Protein AF-A0A936MMZ6-F1 (afdb_monomer)

Sequence (137 aa):
MPAIDISRLVDTSTFDAEGRPGLTYRRIYGARVPLEWFVRRFLAPRDGLPWALGHCIDLPAFVNATPTFAQLAQWRAAFDAEGSRTEYVTRVSSTLTLGEDERLRYAPNVTLGRTGTFPLLVTIDKAGDILAQFPIL

Nearest PDB structures (foldseek):
  7aeb-assembly1_S  TM=6.535E-01  e=2.363E-01  Algoriphagus machipongonensis
  6u5b-assembly1_a  TM=5.988E-01  e=1.731E-01  Pseudomonas aeruginosa PAO1
  7b5h-assembly1_AI  TM=6.614E-01  e=5.308E-01  Nostoc sp. PCC 7120 = FACHB-418
  1vkd-assembly1_A  TM=5.201E-01  e=9.295E-01  Thermotoga maritima MSB8
  6y2q-assembly1_B  TM=4.389E-01  e=1.962E+00  Escherichia coli K-12

Radius of gyration: 14.59 Å; Cα contacts (8 Å, |Δi|>4): 252; chains: 1; bounding box: 41×30×32 Å

Structure (mmCIF, N/CA/C/O backbone):
data_AF-A0A936MMZ6-F1
#
_entry.id   AF-A0A936MMZ6-F1
#
loop_
_atom_site.group_PDB
_atom_site.id
_atom_site.type_symbol
_atom_site.label_atom_id
_atom_site.label_alt_id
_atom_site.label_comp_id
_atom_site.label_asym_id
_atom_site.label_entity_id
_atom_site.label_seq_id
_atom_site.pdbx_PDB_ins_code
_atom_site.Cartn_x
_atom_site.Cartn_y
_atom_site.Cartn_z
_atom_site.occupancy
_atom_site.B_iso_or_equiv
_atom_site.auth_seq_id
_atom_site.auth_comp_id
_atom_site.auth_asym_id
_atom_site.auth_atom_id
_atom_site.pdbx_PDB_model_num
ATOM 1 N N . MET A 1 1 ? -22.479 14.590 9.560 1.00 43.09 1 MET A N 1
ATOM 2 C CA . MET A 1 1 ? -22.325 13.119 9.585 1.00 43.09 1 MET A CA 1
ATOM 3 C C . MET A 1 1 ? -21.742 12.729 10.934 1.00 43.09 1 MET A C 1
ATOM 5 O O . MET A 1 1 ? -20.826 13.427 11.363 1.00 43.09 1 MET A O 1
ATOM 9 N N . PRO A 1 2 ? -22.284 11.721 11.641 1.00 47.62 2 PRO A N 1
ATOM 10 C CA . PRO A 1 2 ? -21.678 11.245 12.883 1.00 47.62 2 PRO A CA 1
ATOM 11 C C . PRO A 1 2 ? -20.238 10.793 12.610 1.00 47.62 2 PRO A C 1
ATOM 13 O O . PRO A 1 2 ? -19.941 10.283 11.529 1.00 47.62 2 PRO A O 1
ATOM 16 N N . ALA A 1 3 ? -19.336 11.028 13.562 1.00 60.31 3 ALA A N 1
ATOM 17 C CA . ALA A 1 3 ? -17.966 10.540 13.467 1.00 60.31 3 ALA A CA 1
ATOM 18 C C . ALA A 1 3 ? -18.003 9.006 13.444 1.00 60.31 3 ALA A C 1
ATOM 20 O O . ALA A 1 3 ? -18.489 8.395 14.395 1.00 60.31 3 ALA A O 1
ATOM 21 N N . ILE A 1 4 ? -17.553 8.396 12.346 1.00 67.94 4 ILE A N 1
ATOM 22 C CA . ILE A 1 4 ? -17.526 6.938 12.235 1.00 67.94 4 ILE A CA 1
ATOM 23 C C . ILE A 1 4 ? -16.390 6.405 13.110 1.00 67.94 4 ILE A C 1
ATOM 25 O O . ILE A 1 4 ? -15.251 6.869 13.025 1.00 67.94 4 ILE A O 1
ATOM 29 N N . ASP A 1 5 ? -16.726 5.452 13.975 1.00 82.88 5 ASP A N 1
ATOM 30 C CA . ASP A 1 5 ? -15.817 4.859 14.948 1.00 82.88 5 ASP A CA 1
ATOM 31 C C . ASP A 1 5 ? -15.048 3.681 14.328 1.00 82.88 5 ASP A C 1
ATOM 33 O O . A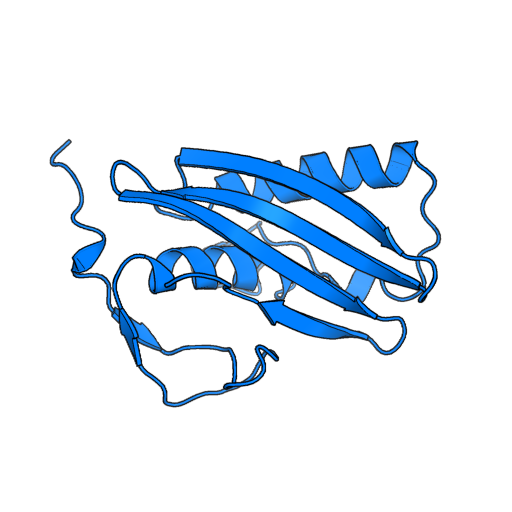SP A 1 5 ? -15.488 2.531 14.376 1.00 82.88 5 ASP A O 1
ATOM 37 N N . ILE A 1 6 ? -13.878 3.982 13.750 1.00 88.62 6 ILE A N 1
ATOM 38 C CA . ILE A 1 6 ? -12.965 2.991 13.149 1.00 88.62 6 ILE A CA 1
ATOM 39 C C . ILE A 1 6 ? -12.573 1.898 14.155 1.00 88.62 6 ILE A C 1
ATOM 41 O O . ILE A 1 6 ? -12.303 0.775 13.740 1.00 88.62 6 ILE A O 1
ATOM 45 N N . SER A 1 7 ? -12.585 2.170 15.469 1.00 86.06 7 SER A N 1
ATOM 46 C CA . SER A 1 7 ? -12.172 1.195 16.495 1.00 86.06 7 SER A CA 1
ATOM 47 C C . SER A 1 7 ? -13.062 -0.051 16.559 1.00 86.06 7 SER A C 1
ATOM 49 O O . SER A 1 7 ? -12.629 -1.089 17.054 1.00 86.06 7 SER A O 1
ATOM 51 N N . ARG A 1 8 ? -14.285 0.030 16.020 1.00 89.19 8 ARG A N 1
ATOM 52 C CA . ARG A 1 8 ? -15.261 -1.069 16.006 1.00 89.19 8 ARG A CA 1
ATOM 53 C C . ARG A 1 8 ? -15.207 -1.928 14.750 1.00 89.19 8 ARG A C 1
ATOM 55 O O . ARG A 1 8 ? -15.928 -2.922 14.679 1.00 89.19 8 ARG A O 1
ATOM 62 N N . LEU A 1 9 ? -14.405 -1.547 13.756 1.00 93.44 9 LEU A N 1
ATOM 63 C CA . LEU A 1 9 ? -14.273 -2.334 12.537 1.00 93.44 9 LEU A CA 1
ATOM 64 C C . LEU A 1 9 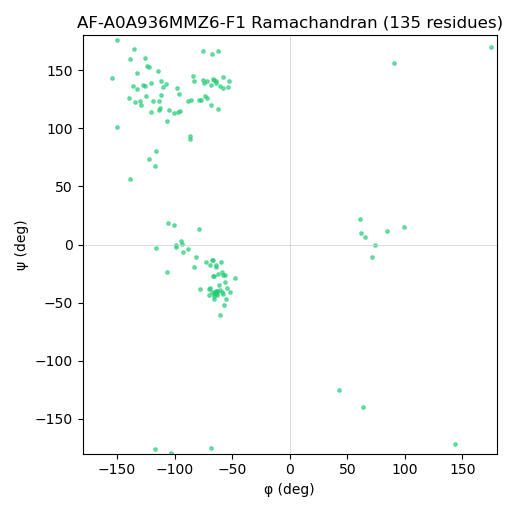? -13.659 -3.695 12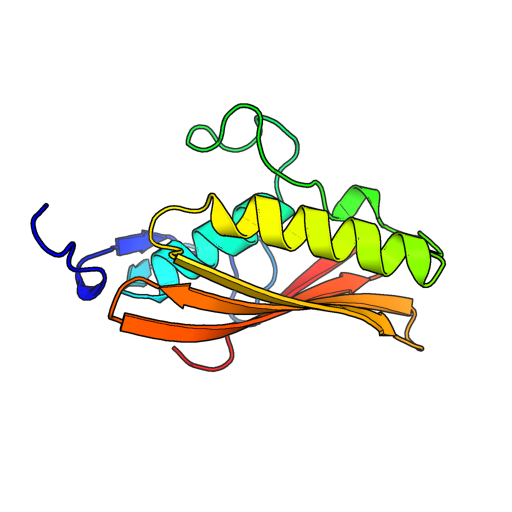.862 1.00 93.44 9 LEU A C 1
ATOM 66 O O . LEU A 1 9 ? -12.715 -3.794 13.648 1.00 93.44 9 LEU A O 1
ATOM 70 N N . VAL A 1 10 ? -14.199 -4.730 12.226 1.00 94.94 10 VAL A N 1
ATOM 71 C CA . VAL A 1 10 ? -13.701 -6.101 12.284 1.00 94.94 10 VAL A CA 1
ATOM 72 C C . VAL A 1 10 ? -13.713 -6.682 10.879 1.00 94.94 10 VAL A C 1
ATOM 74 O O . VAL A 1 10 ? -14.680 -6.508 10.141 1.00 94.94 10 VAL A O 1
ATOM 77 N N . ASP A 1 11 ? -12.638 -7.372 10.519 1.00 94.25 11 ASP A N 1
ATOM 78 C CA . ASP A 1 11 ? -12.535 -8.119 9.267 1.00 94.25 11 ASP A CA 1
ATOM 79 C C . ASP A 1 11 ? -11.604 -9.330 9.461 1.00 94.25 11 ASP A C 1
ATOM 81 O O . ASP A 1 11 ? -11.021 -9.532 10.532 1.00 94.25 11 ASP A O 1
ATOM 85 N N . THR A 1 12 ? -11.475 -10.161 8.435 1.00 93.81 12 THR A N 1
ATOM 86 C CA . THR A 1 12 ? -10.498 -11.248 8.362 1.00 93.81 12 THR A CA 1
ATOM 87 C C . THR A 1 12 ? -9.290 -10.785 7.558 1.00 93.81 12 THR A C 1
ATOM 89 O O . THR A 1 12 ? -9.449 -10.175 6.502 1.00 93.81 12 THR A O 1
ATOM 92 N N . SER A 1 13 ? -8.085 -11.060 8.057 1.00 93.81 13 SER A N 1
ATOM 93 C CA . SER A 1 13 ? -6.843 -10.712 7.371 1.00 93.81 13 SER A CA 1
ATOM 94 C C . SER A 1 13 ? -6.703 -11.496 6.069 1.00 93.81 13 SER A C 1
ATOM 96 O O . SER A 1 13 ? -7.000 -12.692 6.009 1.00 93.81 13 SER A O 1
ATOM 98 N N . THR A 1 14 ? -6.183 -10.837 5.042 1.00 92.12 14 THR A N 1
ATOM 99 C CA . THR A 1 14 ? -5.739 -11.495 3.801 1.00 92.12 14 THR A CA 1
ATOM 100 C C . THR A 1 14 ? -4.218 -11.558 3.705 1.00 92.12 14 THR A C 1
ATOM 102 O O . THR A 1 14 ? -3.681 -11.701 2.611 1.00 92.12 14 THR A O 1
ATOM 105 N N . PHE A 1 15 ? -3.524 -11.386 4.831 1.00 93.62 15 PHE A N 1
ATOM 106 C CA . PHE A 1 15 ? -2.070 -11.416 4.928 1.00 93.62 15 PHE A CA 1
ATOM 107 C C . PHE A 1 15 ? -1.620 -12.299 6.087 1.00 93.62 15 PHE A C 1
ATOM 109 O O . PHE A 1 15 ? -2.164 -12.193 7.196 1.00 93.62 15 PHE A O 1
ATOM 116 N N . ASP A 1 16 ? -0.638 -13.161 5.828 1.00 91.12 16 ASP A N 1
ATOM 117 C CA . ASP A 1 16 ? -0.008 -14.000 6.851 1.00 91.12 16 ASP A CA 1
ATOM 118 C C . ASP A 1 16 ? 0.819 -13.173 7.861 1.00 91.12 16 ASP A C 1
ATOM 120 O O . ASP A 1 16 ? 0.772 -11.938 7.884 1.00 91.12 16 ASP A O 1
ATOM 124 N N . ALA A 1 17 ? 1.521 -13.849 8.776 1.00 87.44 17 ALA A N 1
ATOM 125 C CA . ALA A 1 17 ? 2.308 -13.173 9.810 1.00 87.44 17 ALA A CA 1
ATOM 126 C C . ALA A 1 17 ? 3.499 -12.399 9.221 1.00 87.44 17 ALA A C 1
ATOM 128 O O . ALA A 1 17 ? 3.926 -11.395 9.793 1.00 87.44 17 ALA A O 1
ATOM 129 N N . GLU A 1 18 ? 3.991 -12.842 8.070 1.00 89.00 18 GLU A N 1
ATOM 130 C CA . GLU A 1 18 ? 5.095 -12.256 7.327 1.00 89.00 18 GLU A CA 1
ATOM 131 C C . GLU A 1 18 ? 4.630 -11.089 6.442 1.00 89.00 18 GLU A C 1
ATOM 133 O O . GLU A 1 18 ? 5.443 -10.243 6.077 1.00 89.00 18 GLU A O 1
ATOM 138 N N . GLY A 1 19 ? 3.331 -10.999 6.140 1.00 89.62 19 GLY A N 1
ATOM 139 C CA . GLY A 1 19 ? 2.731 -9.949 5.320 1.00 89.62 19 GLY A CA 1
ATOM 140 C C . GLY A 1 19 ? 2.491 -10.352 3.865 1.00 89.62 19 GLY A C 1
ATOM 141 O O . GLY A 1 19 ? 2.279 -9.483 3.020 1.00 89.62 19 GLY A O 1
ATOM 142 N N . ARG A 1 20 ? 2.541 -11.644 3.537 1.00 93.25 20 ARG A N 1
ATOM 143 C CA . ARG A 1 20 ? 2.275 -12.152 2.187 1.00 93.25 20 ARG A CA 1
ATOM 144 C C . ARG A 1 20 ? 0.771 -12.317 1.971 1.00 93.25 20 ARG A C 1
ATOM 146 O O . ARG A 1 20 ? 0.083 -12.760 2.895 1.00 93.25 20 ARG A O 1
ATOM 153 N N . PRO A 1 21 ? 0.239 -11.986 0.781 1.00 92.00 21 PRO A N 1
ATOM 154 C CA . PRO A 1 21 ? -1.171 -12.190 0.477 1.00 92.00 21 PRO A CA 1
ATOM 155 C C . PRO A 1 21 ? -1.562 -13.670 0.559 1.00 92.00 21 PRO A C 1
ATOM 157 O O . PRO A 1 21 ? -0.861 -14.536 0.039 1.00 92.00 21 PRO A O 1
ATOM 160 N N . GLY A 1 22 ? -2.708 -13.967 1.165 1.00 87.12 22 GLY A N 1
ATOM 161 C CA . GLY A 1 22 ? -3.212 -15.330 1.272 1.00 87.12 22 GLY A CA 1
ATOM 162 C C . GLY A 1 22 ? -4.480 -15.443 2.108 1.00 87.12 22 GLY A C 1
ATOM 163 O O . GLY A 1 22 ? -4.901 -14.504 2.786 1.00 87.12 22 GLY A O 1
ATOM 164 N N . LEU A 1 23 ? -5.106 -16.620 2.066 1.00 78.81 23 LEU A N 1
ATOM 165 C CA . LEU A 1 23 ? -6.208 -16.936 2.967 1.00 78.81 23 LEU A CA 1
ATOM 166 C C . LEU A 1 23 ? -5.666 -17.058 4.387 1.00 78.81 23 LEU A C 1
ATOM 168 O O . LEU A 1 23 ? -4.842 -17.927 4.673 1.00 78.81 23 LEU A O 1
ATOM 172 N N . THR A 1 24 ? -6.167 -16.219 5.287 1.00 83.75 24 THR A N 1
ATOM 173 C CA . THR A 1 24 ? -5.897 -16.367 6.714 1.00 83.75 24 THR A CA 1
ATOM 174 C C . THR A 1 24 ? -7.204 -16.458 7.483 1.00 83.75 24 THR A C 1
ATOM 176 O O . THR A 1 24 ? -8.228 -15.933 7.061 1.00 83.75 24 THR A O 1
ATOM 179 N N . TYR A 1 25 ? -7.170 -17.116 8.637 1.00 85.69 25 TYR A N 1
ATOM 180 C CA . TYR A 1 25 ? -8.298 -17.169 9.571 1.00 85.69 25 TYR A CA 1
ATOM 181 C C . TYR A 1 25 ? -8.116 -16.179 10.731 1.00 85.69 25 TYR A C 1
ATOM 183 O O . TYR A 1 25 ? -8.745 -16.303 11.783 1.00 85.69 25 TYR A O 1
ATOM 191 N N . ARG A 1 26 ? -7.214 -15.202 10.568 1.00 91.69 26 ARG A N 1
ATOM 192 C CA . ARG A 1 26 ? -6.881 -14.223 11.601 1.00 91.69 26 ARG A CA 1
ATOM 193 C C . ARG A 1 26 ? -7.857 -13.057 11.528 1.00 91.69 26 ARG A C 1
ATOM 195 O O . ARG A 1 26 ? -7.954 -12.395 10.502 1.00 91.69 26 ARG A O 1
ATOM 202 N N . ARG A 1 27 ? -8.529 -12.755 12.637 1.00 94.56 27 ARG A N 1
ATOM 203 C CA . ARG A 1 27 ? -9.315 -11.521 12.750 1.00 94.56 27 ARG A CA 1
ATOM 204 C C . ARG A 1 27 ? -8.414 -10.308 12.945 1.00 94.56 27 ARG A C 1
ATOM 206 O O . ARG A 1 27 ? -7.429 -10.367 13.683 1.00 94.56 27 ARG A O 1
ATOM 213 N N . ILE A 1 28 ? -8.805 -9.214 12.313 1.00 94.19 28 ILE A N 1
ATOM 214 C CA . ILE A 1 28 ? -8.202 -7.891 12.435 1.00 94.19 28 ILE A CA 1
ATOM 215 C C . ILE A 1 28 ? -9.256 -6.892 12.896 1.00 94.19 28 ILE A C 1
ATOM 217 O O . ILE A 1 28 ? -10.450 -7.079 12.660 1.00 94.19 28 ILE A O 1
ATOM 221 N N . TYR A 1 29 ? -8.800 -5.840 13.568 1.00 93.81 29 TYR A N 1
ATOM 222 C CA . TYR A 1 29 ? -9.669 -4.877 14.231 1.00 93.81 29 TYR A CA 1
ATOM 223 C C . TYR A 1 29 ? -9.168 -3.452 14.029 1.00 93.81 29 TYR A C 1
ATOM 225 O O . TYR A 1 29 ? -7.981 -3.223 13.772 1.00 93.81 29 TYR A O 1
ATOM 233 N N . GLY A 1 30 ? -10.062 -2.484 14.205 1.00 93.62 30 GLY A N 1
ATOM 234 C CA . GLY A 1 30 ? -9.678 -1.082 14.273 1.00 93.62 30 GLY A CA 1
ATOM 235 C C . GLY A 1 30 ? -9.067 -0.569 12.968 1.00 93.62 30 GLY A C 1
ATOM 236 O O . GLY A 1 30 ? -9.486 -0.937 11.871 1.00 93.62 30 GLY A O 1
ATOM 237 N N . ALA A 1 31 ? -8.021 0.253 13.094 1.00 93.94 31 ALA A N 1
ATOM 238 C CA . ALA A 1 31 ? -7.298 0.845 11.966 1.00 93.94 31 ALA A CA 1
ATOM 239 C C . ALA A 1 31 ? -6.698 -0.192 11.001 1.00 93.94 31 ALA A C 1
ATOM 241 O O . ALA A 1 31 ? -6.508 0.111 9.825 1.00 93.94 31 ALA A O 1
ATOM 242 N N . ARG A 1 32 ? -6.450 -1.429 11.453 1.00 94.25 32 ARG A N 1
ATOM 243 C CA . ARG A 1 32 ? -5.931 -2.495 10.590 1.00 94.25 32 ARG A CA 1
ATOM 244 C C . ARG A 1 32 ? -6.870 -2.828 9.433 1.00 94.25 32 ARG A C 1
ATOM 246 O O . ARG A 1 32 ? -6.390 -3.130 8.347 1.00 94.25 32 ARG A O 1
ATOM 253 N N . VAL A 1 33 ? -8.181 -2.748 9.655 1.00 94.88 33 VAL A N 1
ATOM 254 C CA . VAL A 1 33 ? -9.203 -3.093 8.658 1.00 94.88 33 VAL A CA 1
ATOM 255 C C . VAL A 1 33 ? -9.095 -2.220 7.397 1.00 94.88 33 VAL A C 1
ATOM 257 O O . VAL A 1 33 ? -8.798 -2.764 6.333 1.00 94.88 33 VAL A O 1
ATOM 260 N N . PRO A 1 34 ? -9.228 -0.880 7.472 1.00 94.75 34 PRO A N 1
ATOM 261 C CA . PRO A 1 34 ? -9.105 -0.031 6.289 1.00 94.75 34 PRO A CA 1
ATOM 262 C C . PRO A 1 34 ? -7.698 -0.039 5.682 1.00 94.75 34 PRO A C 1
ATOM 264 O O . PRO A 1 34 ? -7.563 0.152 4.477 1.00 94.75 34 PRO A O 1
ATOM 267 N N . LEU A 1 35 ? -6.645 -0.292 6.469 1.00 95.75 35 LEU A N 1
ATOM 268 C CA . LEU A 1 35 ? -5.289 -0.421 5.925 1.00 95.75 35 LEU A CA 1
ATOM 269 C C . LEU A 1 35 ? -5.136 -1.687 5.082 1.00 95.75 35 LEU A C 1
ATOM 271 O O . LEU A 1 35 ? -4.484 -1.652 4.044 1.00 95.75 35 LEU A O 1
ATOM 275 N N . GLU A 1 36 ? -5.757 -2.800 5.465 1.00 95.69 36 GLU A N 1
ATOM 276 C CA . GLU A 1 36 ? -5.775 -3.979 4.600 1.00 95.69 36 GLU A CA 1
ATOM 277 C C . GLU A 1 36 ? -6.652 -3.787 3.371 1.00 95.69 36 GLU A C 1
ATOM 279 O O . GLU A 1 36 ? -6.251 -4.199 2.286 1.00 95.69 36 GLU A O 1
ATOM 284 N N . TRP A 1 37 ? -7.804 -3.124 3.493 1.00 95.31 37 TRP A N 1
ATOM 285 C CA . TRP A 1 37 ? -8.611 -2.763 2.324 1.00 95.31 37 TRP A CA 1
ATOM 286 C C . TRP A 1 37 ? -7.822 -1.890 1.347 1.00 95.31 37 TRP A C 1
ATOM 288 O O . TRP A 1 37 ? -7.865 -2.125 0.140 1.00 95.31 37 TRP A O 1
ATOM 298 N N . PHE A 1 38 ? -7.038 -0.945 1.869 1.00 96.19 38 PHE A N 1
ATOM 299 C CA . PHE A 1 38 ? -6.121 -0.133 1.080 1.00 96.19 38 PHE A CA 1
ATOM 300 C C . PHE A 1 38 ? -5.139 -1.023 0.317 1.00 96.19 38 PHE A C 1
ATOM 302 O O . PHE A 1 38 ? -5.051 -0.914 -0.901 1.00 96.19 38 PHE A O 1
ATOM 309 N N . VAL A 1 39 ? -4.452 -1.951 0.994 1.00 96.25 39 VAL A N 1
ATOM 310 C CA . VAL A 1 39 ? -3.470 -2.819 0.327 1.00 96.25 39 VAL A CA 1
ATOM 311 C C . VAL A 1 39 ? -4.135 -3.748 -0.697 1.00 96.25 39 VAL A C 1
ATOM 313 O O . VAL A 1 39 ? -3.616 -3.892 -1.800 1.00 96.25 39 VAL A O 1
ATOM 316 N N . ARG A 1 40 ? -5.304 -4.331 -0.395 1.00 94.50 40 ARG A N 1
ATOM 317 C CA . ARG A 1 40 ? -6.034 -5.247 -1.299 1.00 94.50 40 ARG A CA 1
ATOM 318 C C . ARG A 1 40 ? -6.330 -4.624 -2.664 1.00 94.50 40 ARG A C 1
ATOM 320 O O . ARG A 1 40 ? -6.299 -5.334 -3.664 1.00 94.50 40 ARG A O 1
ATOM 327 N N . ARG A 1 41 ? -6.548 -3.306 -2.730 1.00 95.06 41 ARG A N 1
ATOM 328 C CA . ARG A 1 41 ? -6.757 -2.576 -3.994 1.00 95.06 41 ARG A CA 1
ATOM 329 C C . ARG A 1 41 ? -5.548 -2.600 -4.930 1.00 95.06 41 ARG A C 1
ATOM 331 O O . ARG A 1 41 ? -5.720 -2.335 -6.110 1.00 95.06 41 ARG A O 1
ATOM 338 N N . PHE A 1 42 ? -4.353 -2.927 -4.445 1.00 94.00 42 PHE A N 1
ATOM 339 C CA . PHE A 1 42 ? -3.150 -3.079 -5.273 1.00 94.00 42 PHE A CA 1
ATOM 340 C C . PHE A 1 42 ? -2.839 -4.546 -5.623 1.00 94.00 42 PHE A C 1
ATOM 342 O O . PHE A 1 42 ? -1.857 -4.830 -6.302 1.00 94.00 42 PHE A O 1
AT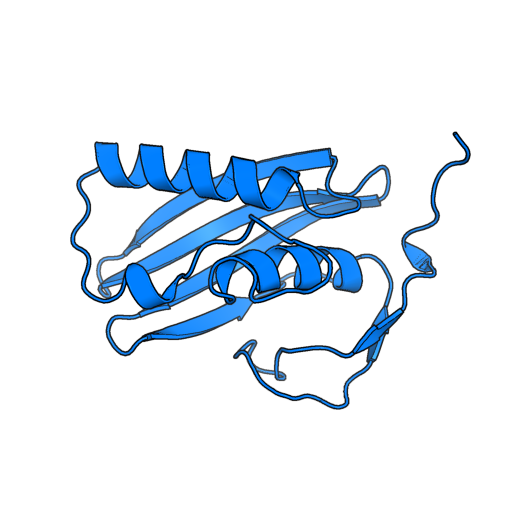OM 349 N N . LEU A 1 43 ? -3.640 -5.490 -5.123 1.00 89.81 43 LEU A N 1
ATOM 350 C CA . LEU A 1 43 ? -3.416 -6.936 -5.266 1.00 89.81 43 LEU A CA 1
ATOM 351 C C . LEU A 1 43 ? -4.507 -7.631 -6.069 1.00 89.81 43 LEU A C 1
ATOM 353 O O . LEU A 1 43 ? -4.452 -8.841 -6.271 1.00 89.81 43 LEU A O 1
ATOM 357 N N . ALA A 1 44 ? -5.524 -6.877 -6.465 1.00 89.12 44 ALA A N 1
ATOM 358 C CA . ALA A 1 44 ? -6.629 -7.378 -7.243 1.00 89.12 44 ALA A CA 1
ATOM 359 C C . ALA A 1 44 ? -6.574 -6.771 -8.647 1.00 89.12 44 ALA A C 1
ATOM 361 O O . ALA A 1 44 ? -6.310 -5.570 -8.786 1.00 89.12 44 ALA A O 1
ATOM 362 N N . PRO A 1 45 ? -6.883 -7.561 -9.687 1.00 88.94 45 PRO A N 1
ATOM 363 C CA . PRO A 1 45 ? -7.167 -6.992 -10.989 1.00 88.94 45 PRO A CA 1
ATOM 364 C C . PRO A 1 45 ? -8.399 -6.090 -10.901 1.00 88.94 45 PRO A C 1
ATOM 366 O O . PRO A 1 45 ? -9.174 -6.129 -9.936 1.00 88.94 45 PRO A O 1
ATOM 369 N N . ARG A 1 46 ? -8.606 -5.290 -11.947 1.00 88.75 46 ARG A N 1
ATOM 370 C CA . ARG A 1 46 ? -9.816 -4.481 -12.070 1.00 88.75 46 ARG A CA 1
ATOM 371 C C . ARG A 1 46 ? -11.061 -5.358 -11.923 1.00 88.75 46 ARG A C 1
ATOM 373 O O . ARG A 1 46 ? -11.102 -6.450 -12.480 1.00 88.75 46 ARG A O 1
ATOM 380 N N . ASP A 1 47 ? -12.038 -4.881 -11.152 1.00 89.44 47 ASP A N 1
ATOM 381 C CA . ASP A 1 47 ? -13.274 -5.612 -10.816 1.00 89.44 47 ASP A CA 1
ATOM 382 C C . ASP A 1 47 ? -13.074 -6.881 -9.957 1.00 89.44 47 ASP A C 1
ATOM 384 O O . ASP A 1 47 ? -14.037 -7.584 -9.659 1.00 89.44 47 ASP A O 1
ATOM 388 N N . GLY A 1 48 ? -11.852 -7.156 -9.482 1.00 87.44 48 GLY A N 1
ATOM 389 C CA . GLY A 1 48 ? -11.550 -8.306 -8.621 1.00 87.44 48 GLY A CA 1
ATOM 390 C C . GLY A 1 48 ? -12.064 -8.178 -7.182 1.00 87.44 48 GLY A C 1
ATOM 391 O O . GLY A 1 48 ? -12.132 -9.172 -6.461 1.00 87.44 48 GLY A O 1
ATOM 392 N N . LEU A 1 49 ? -12.447 -6.970 -6.753 1.00 89.38 49 LEU A N 1
ATOM 393 C CA . LEU A 1 49 ? -13.003 -6.699 -5.426 1.00 89.38 49 LEU A CA 1
ATOM 394 C C . LEU A 1 49 ? -14.470 -6.258 -5.554 1.00 89.38 49 LEU A C 1
ATOM 396 O O . LEU A 1 49 ? -14.726 -5.172 -6.079 1.00 89.38 49 LEU A O 1
ATOM 400 N N . PRO A 1 50 ? -15.443 -7.027 -5.022 1.00 87.94 50 PRO A N 1
ATOM 401 C CA . PRO A 1 50 ? -16.872 -6.708 -5.145 1.00 87.94 50 PRO A CA 1
ATOM 402 C C . PRO A 1 50 ? -17.277 -5.335 -4.587 1.00 87.94 50 PRO A C 1
ATOM 404 O O . PRO A 1 50 ? -18.263 -4.749 -5.021 1.00 87.94 50 PRO A O 1
ATOM 407 N N . TRP A 1 51 ? -16.516 -4.813 -3.626 1.00 84.56 51 TRP A N 1
ATOM 408 C CA . TRP A 1 51 ? -16.731 -3.509 -2.991 1.00 84.56 51 TRP A CA 1
ATOM 409 C C . TRP A 1 51 ? -15.933 -2.366 -3.650 1.00 84.56 51 TRP A C 1
ATOM 411 O O . TRP A 1 51 ? -16.025 -1.219 -3.219 1.00 84.56 51 TRP A O 1
ATOM 421 N N . ALA A 1 52 ? -15.156 -2.653 -4.699 1.00 87.50 52 ALA A N 1
ATOM 422 C CA . ALA A 1 52 ? -14.372 -1.685 -5.464 1.00 87.50 52 ALA A CA 1
ATOM 423 C C . ALA A 1 52 ? -14.457 -1.979 -6.976 1.00 87.50 52 ALA A C 1
ATOM 425 O O . ALA A 1 52 ? -13.447 -2.162 -7.655 1.00 87.50 52 ALA A O 1
ATOM 426 N N . LEU A 1 53 ? -15.680 -2.018 -7.512 1.00 87.12 53 LEU A N 1
ATOM 427 C CA . LEU A 1 53 ? -15.921 -2.206 -8.947 1.00 87.12 53 LEU A CA 1
ATOM 428 C C . LEU A 1 53 ? -15.354 -1.040 -9.770 1.00 87.12 53 LEU A C 1
ATOM 430 O O . LEU A 1 53 ? -15.439 0.121 -9.375 1.00 87.12 53 LEU A O 1
ATOM 434 N N . GLY A 1 54 ? -14.767 -1.349 -10.920 1.00 88.81 54 GLY A N 1
ATOM 435 C CA . GLY A 1 54 ? -14.104 -0.417 -11.828 1.00 88.81 54 GLY A CA 1
ATOM 436 C C . GLY A 1 54 ? -12.739 0.082 -11.349 1.00 88.81 54 GLY A C 1
ATOM 437 O O . GLY A 1 54 ? -12.100 0.843 -12.082 1.00 88.81 54 GLY A O 1
ATOM 438 N N . HIS A 1 55 ? -12.297 -0.355 -10.169 1.00 91.38 55 HIS A N 1
ATOM 439 C CA . HIS A 1 55 ? -11.119 0.102 -9.433 1.00 91.38 55 HIS A CA 1
ATOM 440 C C . HIS A 1 55 ? -10.084 -1.022 -9.267 1.00 91.38 55 HIS A C 1
ATOM 442 O O . HIS A 1 55 ? -10.307 -2.124 -9.762 1.00 91.38 55 HIS A O 1
ATOM 448 N N . CYS A 1 56 ? -9.002 -0.741 -8.535 1.00 93.81 56 CYS A N 1
ATOM 449 C CA . CYS A 1 56 ? -7.807 -1.563 -8.306 1.00 93.81 56 CYS A CA 1
ATOM 450 C C . CYS A 1 56 ? -6.659 -1.360 -9.311 1.00 93.81 56 CYS A C 1
ATOM 452 O O . CYS A 1 56 ? -6.840 -0.901 -10.440 1.00 93.81 56 CYS A O 1
ATOM 454 N N . ILE A 1 57 ? -5.456 -1.694 -8.850 1.00 92.94 57 ILE A N 1
ATOM 455 C CA . ILE A 1 57 ? -4.206 -1.742 -9.606 1.00 92.94 57 ILE A CA 1
ATOM 456 C C . ILE A 1 57 ? -3.641 -3.146 -9.426 1.00 92.94 57 ILE A C 1
ATOM 458 O O . ILE A 1 57 ? -3.478 -3.596 -8.302 1.00 92.94 57 ILE A O 1
ATOM 462 N N . ASP A 1 58 ? -3.311 -3.820 -10.521 1.00 91.12 58 ASP A N 1
ATOM 463 C CA . ASP A 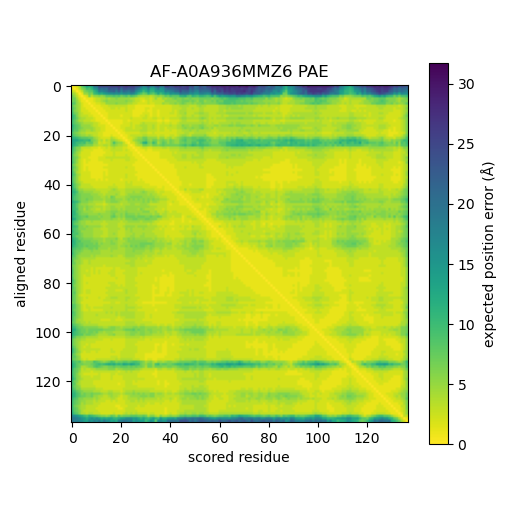1 58 ? -2.712 -5.152 -10.483 1.00 91.12 58 ASP A CA 1
ATOM 464 C C . ASP A 1 58 ? -1.186 -5.025 -10.356 1.00 91.12 58 ASP A C 1
ATOM 466 O O . ASP A 1 58 ? -0.494 -4.839 -11.357 1.00 91.12 58 ASP A O 1
ATOM 470 N N . LEU A 1 59 ? -0.643 -5.044 -9.130 1.00 89.75 59 LEU A N 1
ATOM 471 C CA . LEU A 1 59 ? 0.810 -4.972 -8.903 1.00 89.75 59 LEU A CA 1
ATOM 472 C C . LEU A 1 59 ? 1.620 -6.004 -9.711 1.00 89.75 59 LEU A C 1
ATOM 474 O O . LEU A 1 59 ? 2.657 -5.618 -10.256 1.00 89.75 59 LEU A O 1
ATOM 478 N N . PRO A 1 60 ? 1.175 -7.267 -9.853 1.00 89.56 60 PRO A N 1
ATOM 479 C CA . PRO A 1 60 ? 1.774 -8.231 -10.773 1.00 89.56 60 PRO A CA 1
ATOM 480 C C . PRO A 1 60 ? 2.033 -7.716 -12.199 1.00 89.56 60 PRO A C 1
ATOM 482 O O . PRO A 1 60 ? 3.006 -8.132 -12.824 1.00 89.56 60 PRO A O 1
ATOM 485 N N . ALA A 1 61 ? 1.249 -6.759 -12.708 1.00 89.56 61 ALA A N 1
ATOM 486 C CA . ALA A 1 61 ? 1.473 -6.166 -14.031 1.00 89.56 61 ALA A CA 1
ATOM 487 C C . ALA A 1 61 ? 2.762 -5.321 -14.131 1.00 89.56 61 ALA A C 1
ATOM 489 O O . ALA A 1 61 ? 3.186 -4.97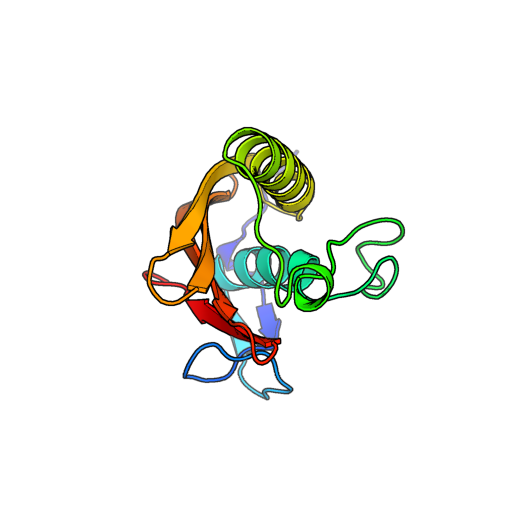0 -15.232 1.00 89.56 61 ALA A O 1
ATOM 490 N N . PHE A 1 62 ? 3.389 -4.988 -12.999 1.00 88.94 62 PHE A N 1
ATOM 491 C CA . PHE A 1 62 ? 4.632 -4.213 -12.919 1.00 88.94 62 PHE A CA 1
ATOM 492 C C . PHE A 1 62 ? 5.875 -5.093 -12.733 1.00 88.94 62 PHE A C 1
ATOM 494 O O . PHE A 1 62 ? 6.994 -4.577 -12.663 1.00 88.94 62 PHE A O 1
ATOM 501 N N . VAL A 1 63 ? 5.704 -6.416 -12.661 1.00 89.38 63 VAL A N 1
ATOM 502 C CA . VAL A 1 63 ? 6.813 -7.368 -12.575 1.00 89.38 63 VAL A CA 1
ATOM 503 C C . VAL A 1 63 ? 7.733 -7.197 -13.786 1.00 89.38 63 VAL A C 1
ATOM 505 O O . VAL A 1 63 ? 7.280 -7.073 -14.922 1.00 89.38 63 VAL A O 1
ATOM 508 N N . ASN A 1 64 ? 9.044 -7.172 -13.535 1.00 87.38 64 ASN A N 1
ATOM 509 C CA . ASN A 1 64 ? 10.094 -6.914 -14.531 1.00 87.38 64 ASN A CA 1
ATOM 510 C C . ASN A 1 64 ? 10.052 -5.532 -15.207 1.00 87.38 64 ASN A C 1
ATOM 512 O O . ASN A 1 64 ? 10.808 -5.300 -16.152 1.00 87.38 64 ASN A O 1
ATOM 516 N N . ALA A 1 65 ? 9.225 -4.596 -14.737 1.00 88.00 65 ALA A N 1
ATOM 517 C CA . ALA A 1 65 ? 9.219 -3.256 -15.295 1.00 88.00 65 ALA A CA 1
ATOM 518 C C . ALA A 1 65 ? 10.481 -2.470 -14.895 1.00 88.00 65 ALA A C 1
ATOM 520 O O . ALA A 1 65 ? 10.936 -2.515 -13.753 1.00 88.00 65 ALA A O 1
ATOM 521 N N . THR A 1 66 ? 11.017 -1.693 -15.836 1.00 90.81 66 THR A N 1
ATOM 522 C CA . THR A 1 66 ? 12.185 -0.817 -15.649 1.00 90.81 66 THR A CA 1
ATOM 523 C C . THR A 1 66 ? 11.789 0.650 -15.851 1.00 90.81 66 THR A C 1
ATOM 525 O O . THR A 1 66 ? 12.155 1.275 -16.849 1.00 90.81 66 THR A O 1
ATOM 528 N N . PRO A 1 67 ? 10.970 1.221 -14.947 1.00 93.06 67 PRO A N 1
ATOM 529 C CA . PRO A 1 67 ? 10.442 2.563 -15.118 1.00 93.06 67 PRO A CA 1
ATOM 530 C C . PRO A 1 67 ? 11.530 3.633 -15.052 1.00 93.06 67 PRO A C 1
ATOM 532 O O . PRO A 1 67 ? 12.430 3.613 -14.215 1.00 93.06 67 PRO A O 1
ATOM 535 N N . THR A 1 68 ? 11.366 4.650 -15.886 1.00 95.25 68 THR A N 1
ATOM 536 C CA . THR A 1 68 ? 12.042 5.937 -15.720 1.00 95.25 68 THR A CA 1
ATOM 537 C C . THR A 1 68 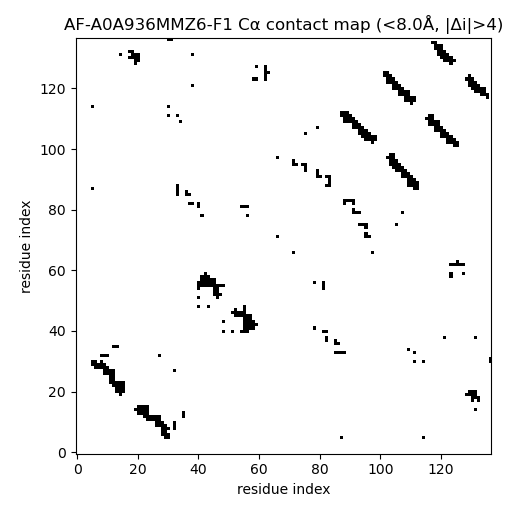? 11.535 6.665 -14.468 1.00 95.25 68 THR A C 1
ATOM 539 O O . THR A 1 68 ? 10.442 6.394 -13.965 1.00 95.25 68 THR A O 1
ATOM 542 N N . PHE A 1 69 ? 12.272 7.680 -14.005 1.00 94.12 69 PHE A N 1
ATOM 543 C CA . PHE A 1 69 ? 11.820 8.548 -12.907 1.00 94.12 69 PHE A CA 1
ATOM 544 C C . PHE A 1 69 ? 10.444 9.184 -13.165 1.00 94.12 69 PHE A C 1
ATOM 546 O O . PHE A 1 69 ? 9.629 9.293 -12.249 1.00 94.12 69 PHE A O 1
ATOM 553 N N . ALA A 1 70 ? 10.156 9.567 -14.414 1.00 96.12 70 ALA A N 1
ATOM 554 C CA . ALA A 1 70 ? 8.864 10.132 -14.790 1.00 96.12 70 ALA A CA 1
ATOM 555 C C . ALA A 1 70 ? 7.730 9.098 -14.685 1.00 96.12 70 ALA A C 1
ATOM 557 O O . ALA A 1 70 ? 6.658 9.416 -14.170 1.00 96.12 70 ALA A O 1
ATOM 558 N N . GLN A 1 71 ? 7.973 7.853 -15.110 1.00 96.75 71 GLN A N 1
ATOM 559 C CA . GLN A 1 71 ? 7.001 6.763 -14.969 1.00 96.75 71 GLN A CA 1
ATOM 560 C C . GLN A 1 71 ? 6.754 6.416 -13.499 1.00 96.75 71 GLN A C 1
ATOM 562 O O . GLN A 1 71 ? 5.600 6.291 -13.105 1.00 96.75 71 GLN A O 1
ATOM 567 N N . LEU A 1 72 ? 7.798 6.359 -12.662 1.00 96.62 72 LEU A N 1
ATOM 568 C CA . LEU A 1 72 ? 7.635 6.170 -11.215 1.00 96.62 72 LEU A CA 1
ATOM 569 C C . LEU A 1 72 ? 6.768 7.271 -10.593 1.00 96.62 72 LEU A C 1
ATOM 571 O O . LEU A 1 72 ? 5.884 6.976 -9.793 1.00 96.62 72 LEU A O 1
ATOM 575 N N . ALA A 1 73 ? 6.967 8.533 -10.982 1.00 96.75 73 ALA A N 1
ATOM 576 C CA . ALA A 1 73 ? 6.141 9.635 -10.494 1.00 96.75 73 ALA A CA 1
ATOM 577 C C . ALA A 1 73 ? 4.668 9.506 -10.929 1.00 96.75 73 ALA A C 1
ATOM 579 O O . ALA A 1 73 ? 3.771 9.758 -10.121 1.00 96.75 73 ALA A O 1
ATOM 580 N N . GLN A 1 74 ? 4.415 9.083 -12.173 1.00 96.81 74 GLN A N 1
ATOM 581 C CA . GLN A 1 74 ? 3.063 8.832 -12.687 1.00 96.81 74 GLN A CA 1
ATOM 582 C C . GLN A 1 74 ? 2.384 7.665 -11.964 1.00 96.81 74 GLN A C 1
ATOM 584 O O . GLN A 1 74 ? 1.243 7.795 -11.521 1.00 96.81 74 GLN A O 1
ATOM 589 N N . TRP A 1 75 ? 3.087 6.545 -11.796 1.00 96.56 75 TRP A N 1
ATOM 590 C CA . TRP A 1 75 ? 2.572 5.378 -11.083 1.00 96.56 75 TRP A CA 1
ATOM 591 C C . TRP A 1 75 ? 2.294 5.703 -9.623 1.00 96.56 75 TRP A C 1
ATOM 593 O O . TRP A 1 75 ? 1.212 5.401 -9.137 1.00 96.56 75 TRP A O 1
ATOM 603 N N . ARG A 1 76 ? 3.199 6.419 -8.948 1.00 97.38 76 ARG A N 1
ATOM 604 C CA . ARG A 1 76 ? 2.977 6.895 -7.578 1.00 97.38 76 ARG A CA 1
ATOM 605 C C . ARG A 1 76 ? 1.691 7.709 -7.466 1.00 97.38 76 ARG A C 1
ATOM 607 O O . ARG A 1 76 ? 0.895 7.470 -6.565 1.00 97.38 76 ARG A O 1
ATOM 614 N N . ALA A 1 77 ? 1.472 8.653 -8.383 1.00 97.31 77 ALA A N 1
ATOM 615 C CA . ALA A 1 77 ? 0.259 9.466 -8.389 1.00 97.31 77 ALA A CA 1
ATOM 616 C C . ALA A 1 77 ? -1.004 8.616 -8.611 1.00 97.31 77 ALA A C 1
ATOM 618 O O . ALA A 1 77 ? -2.014 8.842 -7.947 1.00 97.31 77 ALA A O 1
ATOM 619 N N . ALA A 1 78 ? -0.943 7.616 -9.496 1.00 95.88 78 ALA A N 1
ATOM 620 C CA . ALA A 1 78 ? -2.038 6.672 -9.703 1.00 95.88 78 ALA A CA 1
ATOM 621 C C . ALA A 1 78 ? -2.307 5.818 -8.452 1.00 95.88 78 ALA A C 1
ATOM 623 O O . ALA A 1 78 ? -3.464 5.635 -8.079 1.00 95.88 78 ALA A O 1
ATOM 624 N N . PHE A 1 79 ? -1.254 5.352 -7.776 1.00 96.88 79 PHE A N 1
ATOM 625 C CA . PHE A 1 79 ? -1.366 4.544 -6.563 1.00 96.88 79 PHE A CA 1
ATOM 626 C C . PHE A 1 79 ? -1.973 5.362 -5.421 1.00 96.88 79 PHE A C 1
ATOM 628 O O . PHE A 1 79 ? -2.896 4.898 -4.759 1.00 96.88 79 PHE A O 1
ATOM 635 N N . ASP A 1 80 ? -1.531 6.609 -5.241 1.00 97.69 80 ASP A N 1
ATOM 636 C CA . ASP A 1 80 ? -2.091 7.520 -4.239 1.00 97.69 80 ASP A CA 1
ATOM 637 C C . ASP A 1 80 ? -3.562 7.843 -4.519 1.00 97.69 80 ASP A C 1
ATOM 639 O O . ASP A 1 80 ? -4.381 7.859 -3.595 1.00 97.69 80 ASP A O 1
ATOM 643 N N . ALA A 1 81 ? -3.919 8.070 -5.787 1.00 96.38 81 ALA A N 1
ATOM 644 C CA . ALA A 1 81 ? -5.299 8.320 -6.193 1.00 96.38 81 ALA A CA 1
ATOM 645 C C . ALA A 1 81 ? -6.196 7.100 -5.941 1.00 96.38 81 ALA A C 1
ATOM 647 O O . ALA A 1 81 ? -7.327 7.248 -5.478 1.00 96.38 81 ALA A O 1
ATOM 648 N N . GLU A 1 82 ? -5.694 5.898 -6.219 1.00 96.62 82 GLU A N 1
ATOM 649 C CA . GLU A 1 82 ? -6.418 4.656 -5.974 1.00 96.62 82 GLU A CA 1
ATOM 650 C C . GLU A 1 82 ? -6.549 4.348 -4.479 1.00 96.62 82 GLU A C 1
ATOM 652 O O . GLU A 1 82 ? -7.633 4.018 -3.997 1.00 96.62 82 GLU A O 1
ATOM 657 N N . GLY A 1 83 ? -5.475 4.533 -3.718 1.00 96.06 83 GLY A N 1
ATOM 658 C CA . GLY A 1 83 ? -5.471 4.373 -2.272 1.00 96.06 83 GLY A CA 1
ATOM 659 C C . GLY A 1 83 ? -6.434 5.331 -1.567 1.00 96.06 83 GLY A C 1
ATOM 660 O O . GLY A 1 83 ? -7.155 4.922 -0.657 1.00 96.06 83 GLY A O 1
ATOM 661 N N . SER A 1 84 ? -6.524 6.579 -2.041 1.00 95.94 84 SER A N 1
ATOM 662 C CA . SER A 1 84 ? -7.410 7.618 -1.484 1.00 95.94 84 SER A CA 1
ATOM 663 C C . SER A 1 84 ? -8.904 7.328 -1.659 1.00 95.94 84 SER A C 1
ATOM 665 O O . SER A 1 84 ? -9.731 7.982 -1.034 1.00 95.94 84 SER A O 1
ATOM 667 N N . ARG A 1 85 ? -9.268 6.362 -2.508 1.00 94.50 85 ARG A N 1
ATOM 668 C CA . ARG A 1 85 ? -10.654 5.903 -2.695 1.00 94.50 85 ARG A CA 1
ATOM 669 C C . ARG A 1 85 ? -11.047 4.779 -1.731 1.00 94.50 85 ARG A C 1
ATOM 671 O O . ARG A 1 85 ? -12.188 4.327 -1.764 1.00 94.50 85 ARG A O 1
ATOM 678 N N . THR A 1 86 ? -10.116 4.294 -0.913 1.00 94.56 86 THR A N 1
ATOM 679 C CA . THR A 1 86 ? -10.411 3.294 0.119 1.00 94.56 86 THR A CA 1
ATOM 680 C C . THR A 1 86 ? -11.283 3.920 1.201 1.00 94.56 86 THR A C 1
ATOM 682 O O . THR A 1 86 ? -11.022 5.041 1.640 1.00 94.56 86 THR A O 1
ATOM 685 N N . GLU A 1 87 ? -12.304 3.196 1.657 1.00 91.88 87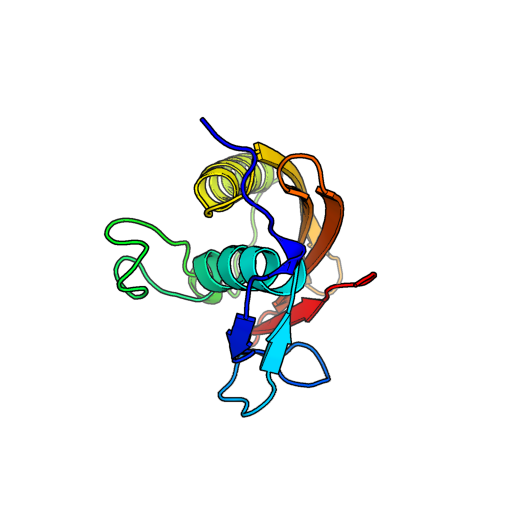 GLU A N 1
ATOM 686 C CA . GLU A 1 87 ? -13.153 3.654 2.755 1.00 91.88 87 GLU A CA 1
ATOM 687 C C . GLU A 1 87 ? -12.300 4.035 3.981 1.00 91.88 87 GLU A C 1
ATOM 689 O O . GLU A 1 87 ? -11.307 3.378 4.295 1.00 91.88 87 GLU A O 1
ATOM 694 N N . TYR A 1 88 ? -12.683 5.121 4.659 1.00 92.69 88 TYR A N 1
ATOM 695 C CA . TYR A 1 88 ? -11.995 5.720 5.817 1.00 92.69 88 TYR A CA 1
ATOM 696 C C . TYR A 1 88 ? -10.663 6.435 5.550 1.00 92.69 88 TYR A C 1
ATOM 698 O O . TYR A 1 88 ? -10.200 7.171 6.429 1.00 92.69 88 TYR A O 1
ATOM 706 N N . VAL A 1 89 ? -10.074 6.301 4.361 1.00 94.50 89 VAL A N 1
ATOM 707 C CA . VAL A 1 89 ? -8.859 7.035 3.990 1.00 94.50 89 VAL A CA 1
ATOM 708 C C . VAL A 1 89 ? -9.212 8.481 3.649 1.00 94.50 89 VAL A C 1
ATOM 710 O O . VAL A 1 89 ? -10.041 8.751 2.787 1.00 94.50 89 VAL A O 1
ATOM 713 N N . THR A 1 90 ? -8.578 9.433 4.332 1.00 95.06 90 THR A N 1
ATOM 714 C CA . THR A 1 90 ? -8.780 10.875 4.097 1.00 95.06 90 THR A CA 1
ATOM 715 C C . THR A 1 90 ? -7.611 11.529 3.380 1.00 95.06 90 THR A C 1
ATOM 717 O O . THR A 1 90 ? -7.780 12.569 2.744 1.00 95.06 90 THR A O 1
ATOM 720 N N . ARG A 1 91 ? -6.416 10.944 3.482 1.00 95.94 91 ARG A N 1
ATOM 721 C CA . ARG A 1 91 ? -5.215 11.428 2.804 1.00 95.94 91 ARG A CA 1
ATOM 722 C C . ARG A 1 91 ? -4.233 10.287 2.594 1.00 95.94 91 ARG A C 1
ATOM 724 O O . ARG A 1 91 ? -4.058 9.444 3.470 1.00 95.94 91 ARG A O 1
ATOM 731 N N . VAL A 1 92 ? -3.549 10.323 1.458 1.00 97.88 92 VAL A N 1
ATOM 732 C CA . VAL A 1 92 ? -2.401 9.467 1.157 1.00 97.88 92 VAL A CA 1
ATOM 733 C C . VAL A 1 92 ? -1.232 10.359 0.762 1.00 97.88 92 VAL A C 1
ATOM 735 O O . VAL A 1 92 ? -1.393 11.322 0.012 1.00 97.88 92 VAL A O 1
ATOM 738 N N . SER A 1 93 ? -0.050 10.056 1.282 1.00 95.88 93 SER A N 1
ATOM 739 C CA . SER A 1 93 ? 1.208 10.614 0.786 1.00 95.88 93 SER A CA 1
ATOM 740 C C . SER A 1 93 ? 2.260 9.526 0.769 1.00 95.88 93 SER A C 1
ATOM 742 O O . SER A 1 93 ? 2.484 8.902 1.804 1.00 95.88 93 SER A O 1
ATOM 744 N N . SER A 1 94 ? 2.910 9.305 -0.365 1.00 97.81 94 SER A N 1
ATOM 745 C CA . SER A 1 94 ? 3.786 8.151 -0.543 1.00 97.81 94 SER A CA 1
ATOM 746 C C . SER A 1 94 ? 5.108 8.484 -1.214 1.00 97.81 94 SER A C 1
ATOM 748 O O . SER A 1 94 ? 5.293 9.549 -1.809 1.00 97.81 94 SER A O 1
ATOM 750 N N . THR A 1 95 ? 6.006 7.506 -1.165 1.00 97.50 95 THR A N 1
ATOM 751 C CA . THR A 1 95 ? 7.086 7.342 -2.133 1.00 97.50 95 THR A CA 1
ATOM 752 C C . THR A 1 95 ? 6.869 6.048 -2.920 1.00 97.50 95 THR A C 1
ATOM 754 O O . THR A 1 95 ? 6.288 5.085 -2.417 1.00 97.50 95 THR A O 1
ATOM 757 N N . LEU A 1 96 ? 7.319 6.038 -4.176 1.00 97.25 96 LEU A N 1
ATOM 758 C CA . LEU A 1 96 ? 7.408 4.837 -5.001 1.00 97.25 96 LEU A CA 1
ATOM 759 C C . LEU A 1 96 ? 8.818 4.780 -5.581 1.00 97.25 96 LEU A C 1
ATOM 761 O O . LEU A 1 96 ? 9.228 5.714 -6.274 1.00 97.25 96 LEU A O 1
ATOM 765 N N . THR A 1 97 ? 9.560 3.720 -5.285 1.00 96.25 97 THR A N 1
ATOM 766 C CA . THR A 1 97 ? 10.937 3.549 -5.760 1.00 96.25 97 THR A CA 1
ATOM 767 C C . THR A 1 97 ? 11.151 2.157 -6.331 1.00 96.25 97 THR A C 1
ATOM 769 O O . THR A 1 97 ? 10.558 1.189 -5.862 1.00 96.25 97 THR A O 1
ATOM 772 N N . LEU A 1 98 ? 12.016 2.051 -7.337 1.00 95.12 98 LEU A N 1
ATOM 773 C CA . LEU A 1 98 ? 12.642 0.788 -7.711 1.00 95.12 98 LEU A CA 1
ATOM 774 C C . LEU A 1 98 ? 14.004 0.742 -7.009 1.00 95.12 98 LEU A C 1
ATOM 776 O O . LEU A 1 98 ? 14.838 1.612 -7.253 1.00 95.12 98 LEU A O 1
ATOM 780 N N . GLY A 1 99 ? 14.190 -0.198 -6.083 1.00 91.56 99 GLY A N 1
ATOM 781 C CA . GLY A 1 99 ? 15.464 -0.355 -5.377 1.00 91.56 99 GLY A CA 1
ATOM 782 C C . GLY A 1 99 ? 16.536 -1.016 -6.241 1.00 91.56 99 GLY A C 1
ATOM 783 O O . GLY A 1 99 ? 16.232 -1.609 -7.273 1.00 91.56 99 GLY A O 1
ATOM 784 N N . GLU A 1 100 ? 17.788 -0.957 -5.788 1.00 89.31 100 GLU A N 1
ATOM 785 C CA . GLU A 1 100 ? 18.920 -1.635 -6.445 1.00 89.31 100 GLU A CA 1
ATOM 786 C C . GLU A 1 100 ? 18.767 -3.163 -6.460 1.00 89.31 100 GLU A C 1
ATOM 788 O O . GLU A 1 100 ? 19.271 -3.827 -7.358 1.00 89.31 100 GLU A O 1
ATOM 793 N N . ASP A 1 101 ? 18.012 -3.718 -5.509 1.00 91.12 101 ASP A N 1
ATOM 794 C CA . ASP A 1 101 ? 17.605 -5.128 -5.473 1.00 91.12 101 ASP A CA 1
ATOM 795 C C . ASP A 1 101 ? 16.426 -5.443 -6.408 1.00 91.12 101 ASP A C 1
ATOM 797 O O . ASP A 1 101 ? 15.789 -6.487 -6.288 1.00 91.12 101 ASP A O 1
ATOM 801 N N . GLU A 1 102 ? 16.112 -4.516 -7.313 1.00 90.06 102 GLU A N 1
ATOM 802 C CA . GLU A 1 102 ? 15.092 -4.635 -8.351 1.00 90.06 102 GLU A CA 1
ATOM 803 C C . GLU A 1 102 ? 13.669 -4.846 -7.816 1.00 90.06 102 GLU A C 1
ATOM 805 O O . GLU A 1 102 ? 12.781 -5.315 -8.530 1.00 90.06 102 GLU A O 1
ATOM 810 N N . ARG A 1 103 ? 13.433 -4.456 -6.559 1.00 93.88 103 ARG A N 1
ATOM 811 C CA . ARG A 1 103 ? 12.107 -4.477 -5.942 1.00 93.88 103 ARG A CA 1
ATOM 812 C C . ARG A 1 103 ? 11.431 -3.121 -6.026 1.00 93.88 103 ARG A C 1
ATOM 814 O O . ARG A 1 103 ? 11.998 -2.105 -5.602 1.00 93.88 103 ARG A O 1
ATOM 821 N N . LEU A 1 104 ? 10.191 -3.120 -6.505 1.00 95.31 104 LEU A N 1
ATOM 822 C CA . LEU A 1 104 ? 9.329 -1.947 -6.482 1.00 95.31 104 LEU A CA 1
ATOM 823 C C . LEU A 1 104 ? 8.746 -1.793 -5.074 1.00 95.31 104 LEU A C 1
ATOM 825 O O . LEU A 1 104 ? 8.129 -2.717 -4.546 1.00 95.31 104 LEU A O 1
ATOM 829 N N . ARG A 1 105 ? 8.951 -0.628 -4.462 1.00 96.00 105 ARG A N 1
ATOM 830 C CA . ARG A 1 105 ? 8.535 -0.306 -3.093 1.00 96.00 105 ARG A CA 1
ATOM 831 C C . ARG A 1 105 ? 7.588 0.875 -3.096 1.00 96.00 105 ARG A C 1
ATOM 833 O O . ARG A 1 105 ? 7.997 1.992 -3.409 1.00 96.00 105 ARG A O 1
ATOM 840 N N . TYR A 1 106 ? 6.346 0.632 -2.706 1.00 96.75 106 TYR A N 1
ATOM 841 C CA . TYR A 1 106 ? 5.356 1.660 -2.429 1.00 96.75 106 TYR A CA 1
ATOM 842 C C . TYR A 1 106 ? 5.261 1.870 -0.917 1.00 96.75 106 TYR A C 1
ATOM 844 O O . TYR A 1 106 ? 4.830 0.974 -0.192 1.00 96.75 106 TYR A O 1
ATOM 852 N N . ALA A 1 107 ? 5.671 3.042 -0.434 1.00 97.19 107 ALA A N 1
ATOM 853 C CA . ALA A 1 107 ? 5.676 3.384 0.989 1.00 97.19 107 ALA A CA 1
ATOM 854 C C . ALA A 1 107 ? 4.711 4.548 1.279 1.00 97.19 107 ALA A C 1
ATOM 856 O O . ALA A 1 107 ? 5.135 5.710 1.339 1.00 97.19 107 ALA A O 1
ATOM 857 N N . PRO A 1 108 ? 3.398 4.284 1.396 1.00 97.81 108 PRO A N 1
ATOM 858 C CA . PRO A 1 108 ? 2.420 5.308 1.716 1.00 97.81 108 PRO A CA 1
ATOM 859 C C . PRO A 1 108 ? 2.322 5.558 3.222 1.00 97.81 108 PRO A C 1
ATOM 861 O O . PRO A 1 108 ? 2.366 4.651 4.047 1.00 97.81 108 PRO A O 1
ATOM 864 N N . ASN A 1 109 ? 2.089 6.818 3.563 1.00 97.25 109 ASN A N 1
ATOM 865 C CA . ASN A 1 109 ? 1.510 7.242 4.826 1.00 97.25 109 ASN A CA 1
ATOM 866 C C . ASN A 1 109 ? 0.014 7.463 4.592 1.00 97.25 109 ASN A C 1
ATOM 868 O O . ASN A 1 109 ? -0.371 8.350 3.822 1.00 97.25 109 ASN A O 1
ATOM 872 N N . VAL A 1 110 ? -0.813 6.638 5.231 1.00 96.94 110 VAL A N 1
ATOM 873 C CA . VAL A 1 110 ? -2.268 6.620 5.058 1.00 96.94 110 VAL A CA 1
ATOM 874 C C . VAL A 1 110 ? -2.923 7.270 6.268 1.00 96.94 110 VAL A C 1
ATOM 876 O O . VAL A 1 110 ? -2.815 6.769 7.387 1.00 96.94 110 VAL A O 1
ATOM 879 N N . THR A 1 111 ? -3.606 8.392 6.063 1.00 95.38 111 THR A N 1
ATOM 880 C CA . THR A 1 111 ? -4.394 9.049 7.109 1.00 95.38 111 THR A CA 1
ATOM 881 C C . THR A 1 111 ? -5.807 8.482 7.125 1.00 95.38 111 THR A C 1
ATOM 883 O O . THR A 1 111 ? -6.514 8.529 6.118 1.00 95.38 111 THR A O 1
ATOM 886 N N . LEU A 1 112 ? -6.221 7.978 8.286 1.00 92.69 112 LEU A N 1
ATOM 887 C CA . LEU A 1 112 ? -7.555 7.444 8.536 1.00 92.69 112 LEU A CA 1
ATOM 888 C C . LEU A 1 112 ? -8.349 8.416 9.407 1.00 92.69 112 LEU A C 1
ATOM 890 O O . LEU A 1 112 ? -8.102 8.511 10.611 1.00 92.69 112 LEU A O 1
ATOM 894 N N . GLY A 1 113 ? -9.312 9.131 8.820 1.00 83.81 113 GLY A N 1
ATOM 895 C CA . GLY A 1 113 ? -10.226 10.013 9.558 1.00 83.81 113 GLY A CA 1
ATOM 896 C C . GLY A 1 113 ? -9.543 10.871 10.638 1.00 83.81 113 GLY A C 1
ATOM 897 O O . GLY A 1 113 ? -8.586 11.592 10.364 1.00 83.81 113 GLY A O 1
ATOM 898 N N . ARG A 1 114 ? -10.047 10.780 11.878 1.00 80.81 114 ARG A N 1
ATOM 899 C CA . ARG A 1 114 ? -9.445 11.389 13.085 1.00 80.81 114 ARG A CA 1
ATOM 900 C C . ARG A 1 114 ? -8.531 10.431 13.864 1.00 80.81 114 ARG A C 1
ATOM 902 O O . ARG A 1 114 ? -8.064 10.793 14.937 1.00 80.81 114 ARG A O 1
ATOM 909 N N . THR A 1 115 ? -8.317 9.215 13.368 1.00 85.56 115 THR A N 1
ATOM 910 C CA . THR A 1 115 ? -7.587 8.156 14.079 1.00 85.56 115 THR A CA 1
ATOM 911 C C . THR A 1 115 ? -6.080 8.369 14.013 1.00 85.56 115 THR A C 1
ATOM 913 O O . THR A 1 115 ? -5.393 8.141 15.002 1.00 85.56 115 THR A O 1
ATOM 916 N N . GLY A 1 116 ? -5.564 8.834 12.874 1.00 90.44 116 GLY A N 1
ATOM 917 C CA . GLY A 1 116 ? -4.143 9.136 12.717 1.00 90.44 116 GLY A CA 1
ATOM 918 C C . GLY A 1 116 ? -3.608 8.798 11.333 1.00 90.44 116 GLY A C 1
ATOM 919 O O . GLY A 1 116 ? -4.367 8.471 10.420 1.00 90.44 116 GLY A O 1
ATOM 920 N N . THR A 1 117 ? -2.288 8.891 11.200 1.00 94.56 117 THR A N 1
ATOM 921 C CA . THR A 1 117 ? -1.544 8.548 9.985 1.00 94.56 117 THR A CA 1
ATOM 922 C C . THR A 1 117 ? -0.696 7.315 10.244 1.00 94.56 117 THR A C 1
ATOM 924 O O . THR A 1 117 ? 0.065 7.285 11.209 1.00 94.56 117 THR A O 1
ATOM 927 N N . PHE A 1 118 ? -0.814 6.324 9.366 1.00 95.44 118 PHE A N 1
ATOM 928 C CA . PHE A 1 118 ? -0.171 5.024 9.499 1.00 95.44 118 PHE A CA 1
ATOM 929 C C . PHE A 1 118 ? 0.785 4.789 8.324 1.00 95.44 118 PHE A C 1
ATOM 931 O O . PHE A 1 118 ? 0.345 4.872 7.172 1.00 95.44 118 PHE A O 1
ATOM 938 N N . PRO A 1 119 ? 2.076 4.515 8.578 1.00 96.00 119 PRO A N 1
ATOM 939 C CA . PRO A 1 119 ? 2.999 4.119 7.527 1.00 96.00 119 PRO A CA 1
ATOM 940 C C . PRO A 1 119 ? 2.726 2.672 7.105 1.00 96.00 119 PRO A C 1
ATOM 942 O O . PRO A 1 119 ? 2.512 1.802 7.950 1.00 96.00 119 PRO A O 1
ATOM 945 N N . LEU A 1 120 ? 2.780 2.413 5.802 1.00 95.88 120 LEU A N 1
ATOM 946 C CA . LEU A 1 120 ? 2.765 1.076 5.214 1.00 95.88 120 LEU A CA 1
ATOM 947 C C . LEU A 1 120 ? 3.979 0.905 4.301 1.00 95.88 120 LEU A C 1
ATOM 949 O O . LEU A 1 120 ? 4.555 1.883 3.820 1.00 95.88 120 LEU A O 1
ATOM 953 N N . LEU A 1 121 ? 4.326 -0.345 4.013 1.00 96.00 121 LEU A N 1
ATOM 954 C CA . LEU A 1 121 ? 5.241 -0.680 2.927 1.00 96.00 121 LEU A CA 1
ATOM 955 C C . LEU A 1 121 ? 4.668 -1.848 2.133 1.00 96.00 121 LEU A C 1
ATOM 957 O O . LEU A 1 121 ? 4.434 -2.916 2.690 1.00 96.00 121 LEU A O 1
ATOM 961 N N . VAL A 1 122 ? 4.472 -1.653 0.834 1.00 96.44 122 VAL A N 1
ATOM 962 C CA . VAL A 1 122 ? 4.113 -2.712 -0.110 1.00 96.44 122 VAL A CA 1
ATOM 963 C C . VAL A 1 122 ? 5.280 -2.896 -1.065 1.00 96.44 122 VAL A C 1
ATOM 965 O O . VAL A 1 122 ? 5.730 -1.942 -1.699 1.00 96.44 122 VAL A O 1
ATOM 968 N N . THR A 1 123 ? 5.794 -4.116 -1.137 1.00 95.56 123 THR A N 1
ATOM 969 C CA . THR A 1 123 ? 6.918 -4.476 -2.000 1.00 95.56 123 THR A CA 1
ATOM 970 C C . THR A 1 123 ? 6.485 -5.561 -2.967 1.00 95.56 123 THR A C 1
ATOM 972 O O . THR A 1 123 ? 5.796 -6.489 -2.552 1.00 95.56 123 THR A O 1
ATOM 975 N N . ILE A 1 124 ? 6.907 -5.454 -4.224 1.00 95.25 124 ILE A N 1
ATOM 976 C CA . ILE A 1 124 ? 6.844 -6.542 -5.201 1.00 95.25 124 ILE A CA 1
ATOM 977 C C . ILE A 1 124 ? 8.224 -6.736 -5.826 1.00 95.25 124 ILE A C 1
ATOM 979 O O . ILE A 1 124 ? 8.918 -5.758 -6.129 1.00 95.25 124 ILE A O 1
ATOM 983 N N . ASP A 1 125 ? 8.642 -7.987 -5.978 1.00 92.38 125 ASP A N 1
ATOM 984 C CA . ASP A 1 125 ? 9.893 -8.335 -6.647 1.00 92.38 125 ASP A CA 1
ATOM 985 C C . ASP A 1 125 ? 9.684 -8.869 -8.073 1.00 92.38 125 ASP A C 1
ATOM 987 O O . ASP A 1 125 ? 8.567 -8.951 -8.586 1.00 92.38 125 ASP A O 1
ATOM 991 N N . LYS A 1 126 ? 10.786 -9.215 -8.745 1.00 88.81 126 LYS A N 1
ATOM 992 C CA . LYS A 1 126 ? 10.767 -9.733 -10.119 1.00 88.81 126 LYS A CA 1
ATOM 993 C C . LYS A 1 126 ? 10.164 -11.131 -10.270 1.00 88.81 126 LYS A C 1
ATOM 995 O O . LYS A 1 126 ? 9.823 -11.507 -11.390 1.00 88.81 126 LYS A O 1
ATOM 1000 N N . ALA A 1 127 ? 10.043 -11.897 -9.188 1.00 88.94 127 ALA A N 1
ATOM 1001 C CA . ALA A 1 127 ? 9.322 -13.166 -9.203 1.00 88.94 127 ALA A CA 1
ATOM 1002 C C . ALA A 1 127 ? 7.804 -12.955 -9.061 1.00 88.94 127 ALA A C 1
ATOM 1004 O O . ALA A 1 127 ? 7.033 -13.881 -9.302 1.00 88.94 127 ALA A O 1
ATOM 1005 N N . GLY A 1 128 ? 7.376 -11.733 -8.725 1.00 89.06 128 GLY A N 1
ATOM 1006 C CA . GLY A 1 128 ? 5.991 -11.415 -8.405 1.00 89.06 128 GLY A CA 1
ATOM 1007 C C . GLY A 1 128 ? 5.643 -11.690 -6.946 1.00 89.06 128 GLY A C 1
ATOM 1008 O O . GLY A 1 128 ? 4.463 -11.652 -6.601 1.00 89.06 128 GLY A O 1
ATOM 1009 N N . ASP A 1 129 ? 6.638 -11.937 -6.086 1.00 92.31 129 ASP A N 1
ATOM 1010 C CA . ASP A 1 129 ? 6.399 -12.098 -4.658 1.00 92.31 129 ASP A CA 1
ATOM 1011 C C . ASP A 1 129 ? 6.060 -10.740 -4.045 1.00 92.31 129 ASP A C 1
ATOM 1013 O O . ASP A 1 129 ? 6.794 -9.756 -4.189 1.00 92.31 129 ASP A O 1
ATOM 1017 N N . ILE A 1 130 ? 4.924 -10.697 -3.348 1.00 94.06 130 ILE A N 1
ATOM 1018 C CA . ILE A 1 130 ? 4.394 -9.484 -2.732 1.00 94.06 130 ILE A CA 1
ATOM 1019 C C . ILE A 1 130 ? 4.503 -9.567 -1.214 1.00 94.06 130 ILE A C 1
ATOM 1021 O O . ILE A 1 130 ? 4.141 -10.570 -0.597 1.00 94.06 130 ILE A O 1
ATOM 1025 N N . LEU A 1 131 ? 4.946 -8.467 -0.608 1.00 95.19 131 LEU A N 1
ATOM 1026 C CA . LEU A 1 131 ? 5.041 -8.300 0.836 1.00 95.19 131 LEU A CA 1
ATOM 1027 C C . LEU A 1 131 ? 4.388 -6.985 1.267 1.00 95.19 131 LEU A C 1
ATOM 1029 O O . LEU A 1 131 ? 4.789 -5.914 0.811 1.00 95.19 131 LEU A O 1
ATOM 1033 N N . ALA A 1 132 ? 3.420 -7.061 2.175 1.00 95.38 132 ALA A N 1
ATOM 1034 C CA . ALA A 1 132 ? 2.759 -5.917 2.787 1.00 95.38 132 ALA A CA 1
ATOM 1035 C C . ALA A 1 132 ? 3.095 -5.835 4.280 1.00 95.38 132 ALA A C 1
ATOM 1037 O O . ALA A 1 132 ? 2.740 -6.704 5.074 1.00 95.38 132 ALA A O 1
ATOM 1038 N N . GLN A 1 133 ? 3.758 -4.755 4.675 1.00 95.00 133 GLN A N 1
ATOM 1039 C CA . GLN A 1 133 ? 4.130 -4.486 6.055 1.00 95.00 133 GLN A CA 1
ATOM 1040 C C . GLN A 1 133 ? 3.272 -3.364 6.622 1.00 95.00 133 GLN A C 1
ATOM 1042 O O . GLN A 1 133 ? 3.066 -2.321 5.997 1.00 95.00 133 GLN A O 1
ATOM 1047 N N . PHE A 1 134 ? 2.844 -3.568 7.863 1.00 91.94 134 PHE A N 1
ATOM 1048 C CA . PHE A 1 134 ? 2.033 -2.627 8.624 1.00 91.94 134 PHE A CA 1
ATOM 1049 C C . PHE A 1 134 ? 2.788 -2.289 9.920 1.00 91.94 134 PHE A C 1
ATOM 1051 O O . PHE A 1 134 ? 2.460 -2.837 10.972 1.00 91.94 134 PHE A O 1
ATOM 1058 N N . PRO A 1 135 ? 3.868 -1.486 9.835 1.00 74.25 135 PRO A N 1
ATOM 1059 C CA . PRO A 1 135 ? 4.895 -1.394 10.873 1.00 74.25 135 PRO A CA 1
ATOM 1060 C C . PRO A 1 135 ? 4.432 -0.951 12.269 1.00 74.25 135 PRO A C 1
ATOM 1062 O O . PRO A 1 135 ? 5.193 -1.124 13.215 1.00 74.25 135 PRO A O 1
ATOM 1065 N N . ILE A 1 136 ? 3.234 -0.380 12.432 1.00 64.12 136 ILE A N 1
ATOM 1066 C CA . ILE A 1 136 ? 2.723 0.077 13.733 1.00 64.12 136 ILE A CA 1
ATOM 1067 C C . ILE A 1 136 ? 1.193 -0.028 13.745 1.00 64.12 136 ILE A C 1
ATOM 1069 O O . ILE A 1 136 ? 0.530 0.849 13.188 1.00 64.12 136 ILE A O 1
ATOM 1073 N N . LEU A 1 137 ? 0.646 -1.078 14.372 1.00 57.75 137 LEU A N 1
ATOM 1074 C CA . LEU A 1 137 ? -0.783 -1.255 14.675 1.00 57.75 137 LEU A CA 1
ATOM 1075 C C . LEU A 1 137 ? -0.989 -2.084 15.942 1.00 57.75 137 LEU A C 1
ATOM 1077 O O . LEU A 1 137 ? -0.305 -3.124 16.068 1.00 57.75 137 LEU A O 1
#

Solvent-accessible surface area (backbone atoms only — not comparable to full-atom values): 7711 Å² total; per-residue (Å²): 130,80,84,79,68,52,73,74,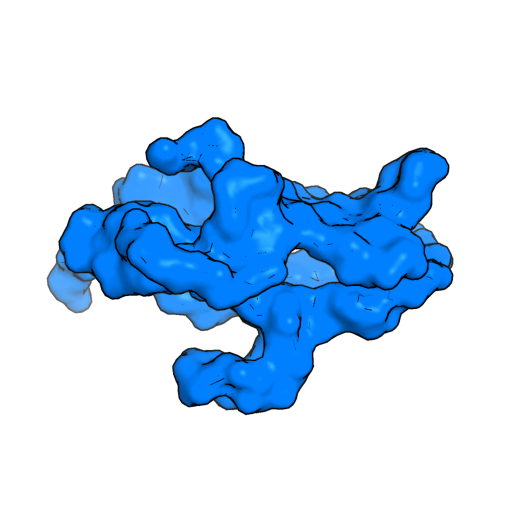39,71,45,67,34,53,42,51,97,86,17,34,78,44,95,43,93,46,77,36,50,19,70,53,37,47,53,48,55,33,53,48,36,42,73,23,49,67,52,64,40,91,93,39,65,88,34,55,40,46,52,68,79,53,44,77,62,83,72,51,76,67,51,38,54,53,50,40,54,50,50,41,58,56,41,41,70,28,70,64,36,73,43,57,53,68,51,52,46,73,45,96,85,58,29,40,36,40,39,37,35,40,25,34,72,92,81,47,71,40,60,38,39,39,35,38,31,65,88,53,56,49,38,45,45,68,86,74,127

pLDDT: mean 90.98, std 8.6, range [43.09, 97.88]

Foldseek 3Di:
DPQDQLQADKDAAQADPQAFGHDDRDMDGGPVVLVRLLVVLACADACRDVVRHRGGHHVLVCQPPDDDPVVQVVVLVVSQVRSCPGPQFPGKDWHWDQDPQRKTWTWIFTQGRVPGTFTKIWIAYNVRTIGIDRPDD

Secondary structure (DSSP, 8-state):
-PPP-GGG-EEE-SB-SS--BS----EEETTHHHHHHHHHTTTS-TT-STTSTT----GGGGTT----HHHHHHHHHHHHHHHTTSTTEEEEEEEEEE-TTS-EEEEEEEEETTTEEEE-EEEE-TT--EEEE----

Mean predicted aligned error: 4.02 Å